Protein AF-A0A3S4LJ06-F1 (afdb_monomer_lite)

Organism: Chromobacterium violaceum (NCBI:txid536)

InterPro domains:
  IPR009014 Transketolase C-terminal/Pyruvate-ferredoxin oxidoreductase domain II [G3DSA:3.40.50.920] (1-41)

pLDDT: mean 95.17, std 5.32, range [70.5, 98.38]

Secondary structure (DSSP, 8-state):
---------SSPPPSS-HHHHHHHTT-SHHHHHHHHHHHH--

Sequence (42 aa):
MPTLHLGLPDDYVEHGDPALLLSLCGLDAAGIEKSIRERLAG

Structure (mmCIF, N/CA/C/O backbone):
data_AF-A0A3S4LJ06-F1
#
_entry.id   AF-A0A3S4LJ06-F1
#
loop_
_atom_site.group_PDB
_atom_site.id
_atom_site.type_symbol
_atom_site.label_atom_id
_atom_site.label_alt_id
_atom_site.label_comp_id
_atom_site.label_asym_id
_atom_site.label_entity_id
_atom_site.label_seq_id
_atom_site.pdbx_PDB_ins_code
_atom_site.Cartn_x
_atom_site.Cartn_y
_atom_site.Cartn_z
_atom_site.occupancy
_atom_site.B_iso_or_equiv
_atom_site.auth_seq_id
_atom_site.auth_comp_id
_atom_site.auth_asym_id
_atom_site.auth_atom_id
_atom_site.pdbx_PDB_model_num
ATOM 1 N N . MET A 1 1 ? -16.807 13.716 8.334 1.00 75.25 1 MET A N 1
ATOM 2 C CA . MET A 1 1 ? -16.697 12.321 8.822 1.00 75.25 1 MET A CA 1
ATOM 3 C C . MET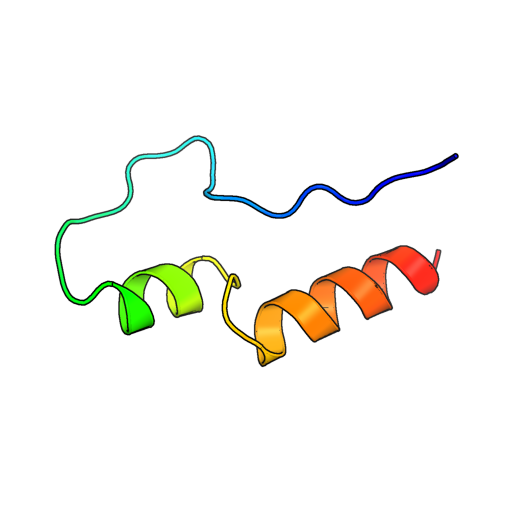 A 1 1 ? -15.233 11.909 8.738 1.00 75.25 1 MET A C 1
ATOM 5 O O . MET A 1 1 ? -14.550 12.473 7.890 1.00 75.25 1 MET A O 1
ATOM 9 N N . PRO A 1 2 ? -14.725 11.019 9.606 1.00 90.06 2 PRO A N 1
ATOM 10 C CA . PRO A 1 2 ? -13.350 10.538 9.494 1.00 90.06 2 PRO A CA 1
ATOM 11 C C . PRO A 1 2 ? -13.166 9.699 8.220 1.00 90.06 2 PRO A C 1
ATOM 13 O O . PRO A 1 2 ? -13.970 8.807 7.957 1.00 90.06 2 PRO A O 1
ATOM 16 N N . THR A 1 3 ? -12.103 9.976 7.462 1.00 94.50 3 THR A N 1
ATOM 17 C CA . THR A 1 3 ? -11.784 9.319 6.182 1.00 94.50 3 THR A CA 1
ATOM 18 C C . THR A 1 3 ? -10.397 8.679 6.256 1.00 94.50 3 THR A C 1
ATOM 20 O O . THR A 1 3 ? -9.494 9.245 6.870 1.00 94.50 3 THR A O 1
ATOM 23 N N . LEU A 1 4 ? -10.227 7.507 5.638 1.00 96.44 4 LEU A N 1
ATOM 24 C CA . LEU A 1 4 ? -8.930 6.865 5.402 1.00 96.44 4 LEU A CA 1
ATOM 25 C C . LEU A 1 4 ? -8.504 7.148 3.958 1.00 96.44 4 LEU A C 1
ATOM 27 O O . LEU A 1 4 ? -9.241 6.815 3.033 1.00 96.44 4 LEU A O 1
ATOM 31 N N . HIS A 1 5 ? -7.340 7.763 3.764 1.00 96.31 5 HIS A N 1
ATOM 32 C CA . HIS A 1 5 ? -6.764 7.958 2.435 1.00 96.31 5 HIS A CA 1
ATOM 33 C C . HIS A 1 5 ? -5.776 6.830 2.143 1.00 96.31 5 HIS A C 1
ATOM 35 O O . HIS A 1 5 ? -4.859 6.598 2.926 1.00 96.31 5 HIS A O 1
ATOM 41 N N . LEU A 1 6 ? -5.980 6.141 1.022 1.00 97.50 6 LEU A N 1
ATOM 42 C CA . LEU A 1 6 ? -5.094 5.101 0.509 1.00 97.50 6 LEU A CA 1
ATOM 43 C C . LEU A 1 6 ? -4.523 5.592 -0.814 1.00 97.50 6 LEU A C 1
ATOM 45 O O . LEU A 1 6 ? -5.266 6.054 -1.681 1.00 97.50 6 LEU A O 1
ATOM 49 N N . GLY A 1 7 ? -3.208 5.524 -0.949 1.00 95.44 7 GLY A N 1
ATOM 50 C CA . GLY A 1 7 ? -2.497 6.046 -2.100 1.00 95.44 7 GLY A CA 1
ATOM 51 C C . GLY A 1 7 ? -1.034 5.647 -2.058 1.00 95.44 7 GLY A C 1
ATOM 52 O O . GLY A 1 7 ? -0.592 4.958 -1.139 1.00 95.44 7 GLY A O 1
ATOM 53 N N . LEU A 1 8 ? -0.302 6.065 -3.084 1.00 95.94 8 LEU A N 1
ATOM 54 C CA . LEU A 1 8 ? 1.133 5.827 -3.160 1.00 95.94 8 LEU A CA 1
ATOM 55 C C . LEU A 1 8 ? 1.862 6.573 -2.029 1.00 95.94 8 LEU A C 1
ATOM 57 O O . LEU A 1 8 ? 1.396 7.640 -1.613 1.00 95.94 8 LEU A O 1
ATOM 61 N N . PRO A 1 9 ? 2.982 6.020 -1.529 1.00 94.12 9 PRO A N 1
ATOM 62 C CA . PRO A 1 9 ? 3.827 6.719 -0.571 1.00 94.12 9 PRO A CA 1
ATOM 63 C C . PRO A 1 9 ? 4.394 7.998 -1.193 1.00 94.12 9 PRO A C 1
ATOM 65 O O . PRO A 1 9 ? 4.529 8.103 -2.413 1.00 94.12 9 PRO A O 1
ATOM 68 N N . ASP A 1 10 ? 4.755 8.956 -0.344 1.00 95.56 10 ASP A N 1
ATOM 69 C CA . ASP A 1 10 ? 5.446 10.186 -0.749 1.00 95.56 10 ASP A CA 1
ATOM 70 C C . ASP A 1 10 ? 6.945 9.919 -0.977 1.00 95.56 10 ASP A C 1
ATOM 72 O O . ASP A 1 10 ? 7.817 10.548 -0.390 1.00 95.56 10 ASP A O 1
ATOM 76 N N . ASP A 1 11 ? 7.227 8.908 -1.797 1.00 94.50 11 ASP A N 1
ATOM 77 C CA . ASP A 1 11 ? 8.551 8.405 -2.132 1.00 94.50 11 ASP A CA 1
ATOM 78 C C . ASP A 1 11 ? 8.559 7.932 -3.590 1.00 94.50 11 ASP A C 1
ATOM 80 O O . ASP A 1 11 ? 7.519 7.652 -4.196 1.00 94.50 11 ASP A O 1
ATOM 84 N N . TYR A 1 12 ? 9.752 7.813 -4.171 1.00 94.62 12 TYR A N 1
ATOM 85 C CA . TYR A 1 12 ? 9.881 7.270 -5.518 1.00 94.62 12 TYR A CA 1
ATOM 86 C C . TYR A 1 12 ? 9.519 5.777 -5.549 1.00 94.62 12 TYR A C 1
ATOM 88 O O . TYR A 1 12 ? 10.103 4.966 -4.829 1.00 94.62 12 TYR A O 1
ATOM 96 N N . VAL A 1 13 ? 8.588 5.417 -6.435 1.00 94.06 13 VAL A N 1
ATOM 97 C CA . VAL A 1 13 ? 8.244 4.028 -6.760 1.00 94.06 13 VAL A CA 1
ATOM 98 C C . VAL A 1 13 ? 8.899 3.665 -8.091 1.00 94.06 13 VAL A C 1
ATOM 100 O O . VAL A 1 13 ? 8.707 4.353 -9.097 1.00 94.06 13 VAL A O 1
ATOM 103 N N . GLU A 1 14 ? 9.681 2.585 -8.088 1.00 93.38 14 GLU A N 1
ATOM 104 C CA . GLU A 1 14 ? 10.378 2.080 -9.274 1.00 93.38 14 GLU A CA 1
ATOM 105 C C . GLU A 1 14 ? 9.430 1.799 -10.447 1.00 93.38 14 GLU A C 1
ATOM 107 O O . GLU A 1 14 ? 8.235 1.563 -10.277 1.00 93.38 14 GLU A O 1
ATOM 112 N N . HIS A 1 15 ? 9.970 1.803 -11.666 1.00 95.25 15 HIS A N 1
ATOM 113 C CA . HIS A 1 15 ? 9.215 1.419 -12.859 1.00 95.25 15 HIS A CA 1
ATOM 114 C C . HIS A 1 15 ? 9.226 -0.099 -13.049 1.00 95.25 15 HIS A C 1
ATOM 116 O O . HIS A 1 15 ? 10.240 -0.762 -12.840 1.00 95.25 15 HIS A O 1
ATOM 122 N N . GLY A 1 16 ? 8.106 -0.661 -13.495 1.00 95.62 16 GLY A N 1
ATOM 123 C CA . GLY A 1 16 ? 7.965 -2.104 -13.636 1.00 95.62 16 GLY A CA 1
ATOM 124 C C . GLY A 1 16 ? 6.513 -2.527 -13.788 1.00 95.62 16 GLY A C 1
ATOM 125 O O . GLY A 1 16 ? 5.682 -1.757 -14.269 1.00 95.62 16 GLY A O 1
ATOM 126 N N . ASP A 1 17 ? 6.219 -3.759 -13.380 1.00 97.88 17 ASP A N 1
ATOM 127 C CA . ASP A 1 17 ? 4.862 -4.293 -13.422 1.00 97.88 17 ASP A CA 1
ATOM 128 C C . ASP A 1 17 ? 3.940 -3.533 -12.445 1.00 97.88 17 ASP A C 1
ATOM 130 O O . ASP A 1 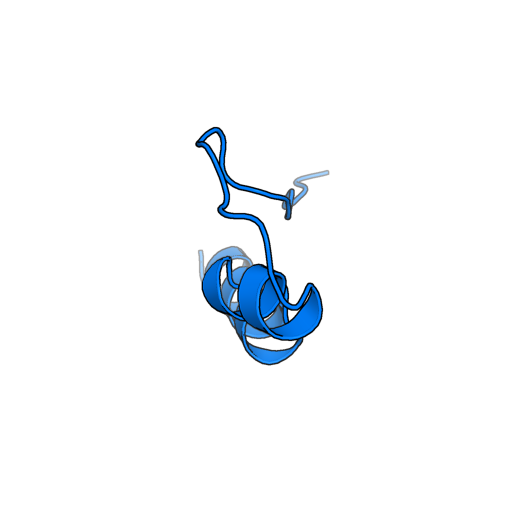17 ? 4.188 -3.554 -11.236 1.00 97.88 17 ASP A O 1
ATOM 134 N N . PRO A 1 18 ? 2.870 -2.871 -12.926 1.00 95.81 18 PRO A N 1
ATOM 135 C CA . PRO A 1 18 ? 2.018 -2.053 -12.069 1.00 95.81 18 PRO A CA 1
ATOM 136 C C . PRO A 1 18 ? 1.337 -2.840 -10.948 1.00 95.81 18 PRO A C 1
ATOM 138 O O . PRO A 1 18 ? 1.177 -2.313 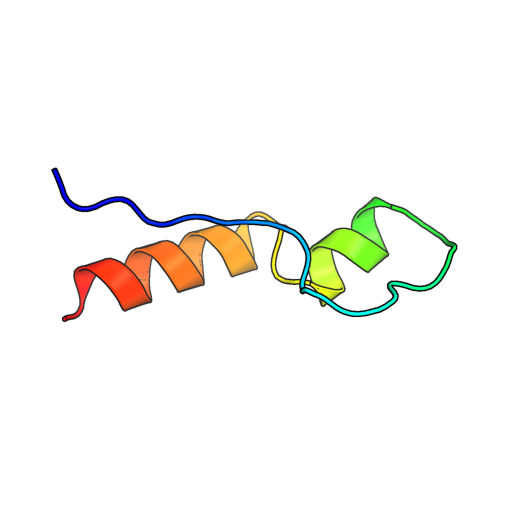-9.851 1.00 95.81 18 PRO A O 1
ATOM 141 N N . ALA A 1 19 ? 0.935 -4.090 -11.196 1.00 96.56 19 ALA A N 1
ATOM 142 C CA . ALA A 1 19 ? 0.234 -4.886 -10.193 1.00 96.56 19 ALA A CA 1
ATOM 143 C C . ALA A 1 19 ? 1.174 -5.269 -9.042 1.00 96.56 19 ALA A C 1
ATOM 145 O O . ALA A 1 19 ? 0.805 -5.135 -7.874 1.00 96.56 19 ALA A O 1
ATOM 146 N N . LEU A 1 20 ? 2.405 -5.670 -9.367 1.00 97.19 20 LEU A N 1
ATOM 147 C CA . LEU A 1 20 ? 3.444 -5.939 -8.378 1.00 97.19 20 LEU A CA 1
ATOM 148 C C . LEU A 1 20 ? 3.786 -4.685 -7.568 1.00 97.19 20 LEU A C 1
ATOM 150 O O . LEU A 1 20 ? 3.838 -4.747 -6.344 1.00 97.19 20 LEU A O 1
ATOM 154 N N . LEU A 1 21 ? 3.989 -3.546 -8.234 1.00 97.25 21 LEU A N 1
ATOM 155 C CA . LEU A 1 21 ? 4.350 -2.295 -7.563 1.00 97.25 21 LEU A CA 1
ATOM 156 C C . LEU A 1 21 ? 3.241 -1.809 -6.621 1.00 97.25 21 LEU A C 1
ATOM 158 O O . LEU A 1 2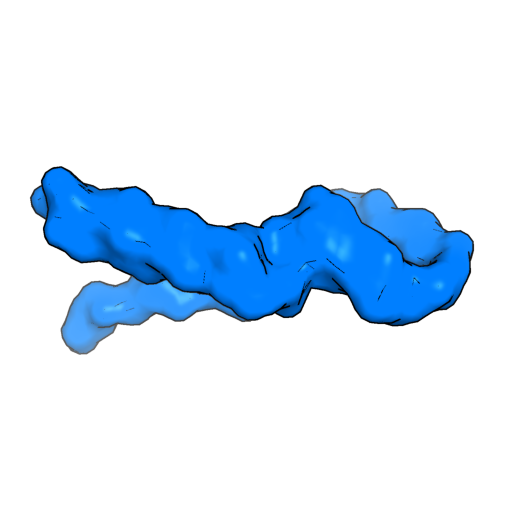1 ? 3.524 -1.423 -5.490 1.00 97.25 21 LEU A O 1
ATOM 162 N N . LEU A 1 22 ? 1.974 -1.901 -7.035 1.00 96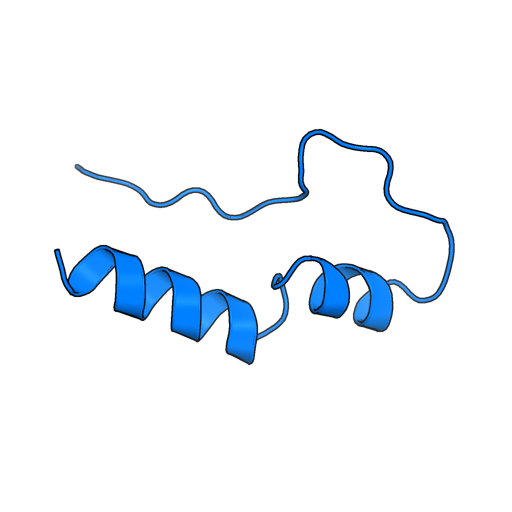.94 22 LEU A N 1
ATOM 163 C CA . LEU A 1 22 ? 0.839 -1.575 -6.168 1.00 96.94 22 LEU A CA 1
ATOM 164 C C . LEU A 1 22 ? 0.747 -2.522 -4.967 1.00 96.94 22 LEU A C 1
ATOM 166 O O . LEU A 1 22 ? 0.510 -2.058 -3.855 1.00 96.94 22 LEU A O 1
ATOM 170 N N . SER A 1 23 ? 0.984 -3.822 -5.160 1.00 97.69 23 SER A N 1
ATOM 171 C CA . SER A 1 23 ? 1.027 -4.800 -4.064 1.00 97.69 23 SER A CA 1
ATOM 172 C C . SER A 1 23 ? 2.143 -4.489 -3.060 1.00 97.69 23 SER A C 1
ATOM 174 O O . SER A 1 23 ? 1.900 -4.482 -1.853 1.00 97.69 23 SER A O 1
ATOM 176 N N . LEU A 1 24 ? 3.337 -4.116 -3.538 1.00 96.44 24 LEU A N 1
ATOM 177 C CA . LEU A 1 24 ? 4.447 -3.674 -2.684 1.00 96.44 24 LEU A CA 1
ATOM 178 C C . LEU A 1 24 ? 4.104 -2.411 -1.878 1.00 96.44 24 LEU A C 1
ATOM 180 O O . LEU A 1 24 ? 4.539 -2.279 -0.736 1.00 96.44 24 LEU A O 1
ATOM 184 N N . CYS A 1 25 ? 3.287 -1.515 -2.434 1.00 96.88 25 CYS A N 1
ATOM 185 C CA . CYS A 1 25 ? 2.749 -0.355 -1.722 1.00 96.88 25 CYS A CA 1
ATOM 186 C C . CYS A 1 25 ? 1.546 -0.682 -0.811 1.00 96.88 25 CYS A C 1
ATOM 188 O O . CYS A 1 25 ? 0.994 0.228 -0.197 1.00 96.88 25 CYS A O 1
ATOM 190 N N . GLY A 1 26 ? 1.102 -1.941 -0.722 1.00 97.69 26 GLY A N 1
ATOM 191 C CA . GLY A 1 26 ? -0.091 -2.329 0.042 1.00 97.69 26 GLY A CA 1
ATOM 192 C C . GLY A 1 26 ? -1.412 -1.860 -0.579 1.00 97.69 26 GLY A C 1
ATOM 193 O O . GLY A 1 26 ? -2.436 -1.820 0.097 1.00 97.69 26 GLY A O 1
ATOM 194 N N . LEU A 1 27 ? -1.399 -1.506 -1.864 1.00 97.81 27 LEU A N 1
ATOM 195 C CA . LEU A 1 27 ? -2.557 -1.047 -2.637 1.00 97.81 27 LEU A CA 1
ATOM 196 C C . LEU A 1 27 ? -3.218 -2.180 -3.436 1.00 97.81 27 LEU A C 1
ATOM 198 O O . LEU A 1 27 ? -3.966 -1.929 -4.381 1.00 97.81 27 LEU A O 1
ATOM 202 N N . ASP A 1 28 ? -2.951 -3.427 -3.058 1.00 98.19 28 ASP A N 1
ATOM 203 C CA . ASP A 1 28 ? -3.731 -4.579 -3.495 1.00 98.19 28 ASP A CA 1
ATOM 204 C C . ASP A 1 28 ? -4.907 -4.853 -2.541 1.00 98.19 28 ASP A C 1
ATOM 206 O O . ASP A 1 28 ? -5.097 -4.185 -1.522 1.00 98.19 28 ASP A O 1
ATOM 210 N N . ALA A 1 29 ? -5.726 -5.852 -2.873 1.00 98.31 29 ALA A N 1
ATOM 211 C CA . ALA A 1 29 ? -6.909 -6.180 -2.083 1.00 98.31 29 ALA A CA 1
ATOM 212 C C . ALA A 1 29 ? -6.580 -6.524 -0.617 1.00 98.31 29 ALA A C 1
ATOM 214 O O . ALA A 1 29 ? -7.306 -6.103 0.284 1.00 98.31 29 ALA A O 1
ATOM 215 N N . ALA A 1 30 ? -5.490 -7.258 -0.370 1.00 98.31 30 ALA A N 1
ATOM 216 C CA . ALA A 1 30 ? -5.112 -7.695 0.971 1.00 98.31 30 ALA A CA 1
ATOM 217 C C . ALA A 1 30 ? -4.569 -6.531 1.814 1.00 98.31 30 ALA A C 1
ATOM 219 O O . ALA A 1 30 ? -4.917 -6.397 2.990 1.00 98.31 30 ALA A O 1
ATOM 220 N N . GLY A 1 31 ? -3.748 -5.666 1.214 1.00 98.19 31 GLY A N 1
ATOM 221 C CA . GLY A 1 31 ? -3.217 -4.469 1.855 1.00 98.19 31 GLY A CA 1
ATOM 222 C C . GLY A 1 31 ? -4.314 -3.463 2.199 1.00 98.19 31 GLY A C 1
ATOM 223 O O . GLY A 1 31 ? -4.390 -3.008 3.342 1.00 98.19 31 GLY A O 1
ATOM 224 N N . ILE A 1 32 ? -5.242 -3.211 1.269 1.00 98.38 32 ILE A N 1
ATOM 225 C CA . ILE A 1 32 ? -6.394 -2.327 1.498 1.00 98.38 32 ILE A CA 1
ATOM 226 C C . ILE A 1 32 ? -7.286 -2.865 2.627 1.00 98.38 32 ILE A C 1
ATOM 228 O O . ILE A 1 32 ? -7.661 -2.106 3.525 1.00 98.38 32 ILE A O 1
ATOM 232 N N . GLU A 1 33 ? -7.609 -4.165 2.628 1.00 98.38 33 GLU A N 1
ATOM 233 C CA . GLU A 1 33 ? -8.399 -4.782 3.701 1.00 98.38 33 GLU A CA 1
ATOM 234 C C . GLU A 1 33 ? -7.726 -4.597 5.067 1.00 98.38 33 GLU A C 1
ATOM 236 O O . GLU A 1 33 ? -8.382 -4.212 6.041 1.00 98.38 33 GLU A O 1
ATOM 241 N N . LYS A 1 34 ? -6.410 -4.830 5.139 1.00 98.19 34 LYS A N 1
ATOM 242 C CA . LYS A 1 34 ? -5.627 -4.647 6.362 1.00 98.19 34 LYS A CA 1
ATOM 243 C C . LYS A 1 34 ? -5.705 -3.204 6.866 1.00 98.19 34 LYS A C 1
ATOM 245 O O . LYS A 1 34 ? -6.049 -3.008 8.031 1.00 98.19 34 LYS A O 1
ATOM 250 N N . SER A 1 35 ? -5.476 -2.207 6.008 1.00 97.69 35 SER A N 1
ATOM 251 C CA . SER A 1 35 ? -5.549 -0.791 6.398 1.00 97.69 35 SER A CA 1
ATOM 252 C C . SER A 1 35 ? -6.938 -0.387 6.900 1.00 97.69 35 SER A C 1
ATOM 254 O O . SER A 1 35 ? -7.055 0.380 7.856 1.00 97.69 35 SER A O 1
ATOM 256 N N . ILE A 1 36 ? -8.005 -0.928 6.302 1.00 97.25 36 ILE A N 1
ATOM 257 C CA . ILE A 1 36 ? -9.377 -0.705 6.779 1.00 97.25 36 ILE A CA 1
ATOM 258 C C . ILE A 1 36 ? -9.567 -1.317 8.171 1.00 97.25 36 ILE A C 1
ATOM 260 O O . ILE A 1 36 ? -10.081 -0.647 9.067 1.00 97.25 36 ILE A O 1
ATOM 264 N N . ARG A 1 37 ? -9.148 -2.572 8.379 1.00 97.38 37 ARG A N 1
ATOM 265 C CA . ARG A 1 37 ? -9.268 -3.247 9.682 1.00 97.38 37 ARG A CA 1
ATOM 266 C C . ARG A 1 37 ? -8.506 -2.504 10.774 1.00 97.38 37 ARG A C 1
ATOM 268 O O . ARG A 1 37 ? -9.064 -2.281 11.842 1.00 97.38 37 ARG A O 1
ATOM 275 N N . GLU A 1 38 ? -7.276 -2.084 10.495 1.00 96.69 38 GLU A N 1
ATOM 276 C CA . GLU A 1 38 ? -6.457 -1.293 11.420 1.00 96.69 38 GLU A CA 1
ATOM 277 C C . GLU A 1 38 ? -7.127 0.041 11.760 1.00 96.69 38 GLU A C 1
ATOM 279 O O . GLU A 1 38 ? -7.197 0.414 12.930 1.00 96.69 38 GLU A O 1
ATOM 284 N N . ARG A 1 39 ? -7.701 0.729 10.764 1.00 95.81 39 ARG A N 1
ATOM 285 C CA . ARG A 1 39 ? -8.415 1.992 10.984 1.00 95.81 39 ARG A CA 1
ATOM 286 C C . ARG A 1 39 ? -9.658 1.835 11.858 1.00 95.81 39 ARG A C 1
ATOM 288 O O . ARG A 1 39 ? -9.992 2.782 12.565 1.00 95.81 39 ARG A O 1
ATOM 295 N N . LEU A 1 40 ? -10.366 0.710 11.760 1.00 95.38 40 LEU A N 1
ATOM 296 C CA . LEU A 1 40 ? -11.590 0.441 12.524 1.00 95.38 40 LEU A CA 1
ATOM 297 C C . LEU A 1 40 ? -11.325 -0.158 13.912 1.00 95.38 40 LEU A C 1
ATOM 299 O O . LEU A 1 40 ? -12.225 -0.156 14.747 1.00 95.38 40 LEU A O 1
ATOM 303 N N . ALA A 1 41 ? -10.127 -0.695 14.149 1.00 91.88 41 ALA A N 1
ATOM 304 C CA . ALA A 1 41 ? -9.748 -1.299 15.424 1.00 91.88 41 ALA A CA 1
ATOM 305 C C . ALA A 1 41 ? -9.365 -0.274 16.513 1.00 91.88 41 ALA A C 1
ATOM 307 O O . ALA A 1 41 ? -9.215 -0.671 17.669 1.00 91.88 41 ALA A O 1
ATOM 308 N N . GLY A 1 42 ? -9.203 1.007 16.159 1.00 70.50 42 GLY A N 1
ATOM 309 C CA . GLY A 1 42 ? -8.962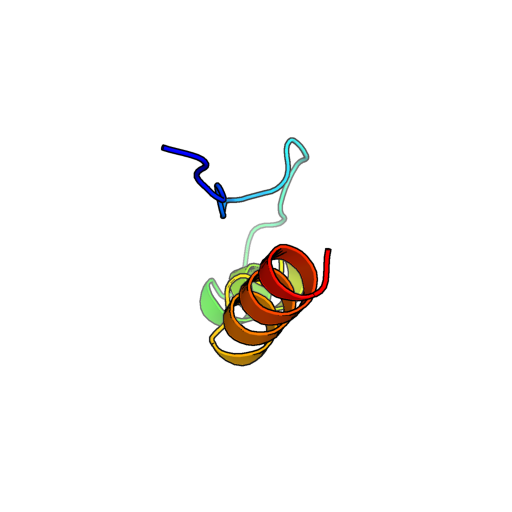 2.128 17.080 1.00 70.50 42 GLY A CA 1
ATOM 310 C C . GLY A 1 42 ? -10.103 3.135 17.081 1.00 70.50 42 GLY A C 1
ATOM 311 O O . GLY A 1 42 ? -10.357 3.701 18.165 1.00 70.50 42 GLY A O 1
#

Foldseek 3Di:
DDDDDQDADPDDQDDDDPVVSCVVRLNDPNSVVVSVCVVVVD

Radius of gyration: 11.8 Å; chains: 1; bounding box: 27×20×31 Å